Protein AF-A0A5D2X9Y1-F1 (afdb_monomer)

Mean predicted aligned error: 11.16 Å

Radius of gyration: 22.62 Å; Cα contacts (8 Å, |Δi|>4): 68; chains: 1; bounding box: 52×41×52 Å

Sequence (157 aa):
MFVVGSFVHWRTLALLATILALLQLLLLFFIPESPQWLAKFGCEKELEAALLCLRGDKADISHEAIEIKDYVESLKSFSSEGILDIFQKNYVRPLFTVAGVLVLMNLGGINALTYYSGAIFVSAGVSSMVGLITLAATQILKVLQRIQSLQAGKAKA

pLDDT: mean 78.86, std 9.85, range [46.59, 94.12]

Secondary structure (DSSP, 8-state):
-HHHHHHS-HHHHHHHHHHHHHHHHHHHTTSPPPHHHHHHHT-HHHHHHHHHHHH-TTS--HHHHHHHHHHHHHHHHHTTS-GGGGGSTTTHHHHHHHHHHHHHHHHTTHHHHHHHHHHHHHHTTS-HHHHHHHHHHHHHHHHHHHHHHHHHHHT--

Foldseek 3Di:
DLVCPVPDDPVVVVVVVVVVVVVVVVVVVVQQDDLLVCLLVVVLVSSVVNQCVVVHVPDDCVVVNVVSNVVSVVVVVVVPDDPCCCVPPVNVVVVCVVVVVVVVVVVVCPVVCVVCVLVVCVVVVHHSVVSSVVVVVVVVVVVVVVVVVVVVVVVVD

Solvent-accessible surface area (backbone atoms only — not comparable to full-atom values): 9044 Å² total; per-residue (Å²): 105,72,69,55,60,77,79,43,59,70,68,59,55,50,51,52,51,51,52,51,51,53,50,49,55,59,54,50,76,74,51,72,69,58,46,71,57,29,49,68,73,66,40,62,73,59,26,53,51,32,47,33,72,74,69,37,94,82,55,86,53,68,66,59,54,48,52,51,39,54,51,47,52,56,46,59,76,63,63,87,57,62,84,71,55,56,66,35,86,85,42,39,59,63,50,49,51,54,52,49,51,54,48,53,58,55,71,68,38,55,64,57,48,69,75,42,37,52,58,55,27,43,76,69,75,39,61,38,68,60,49,43,50,56,52,53,52,56,53,53,52,54,53,50,53,52,52,50,52,54,51,57,53,62,76,74,109

Organism: Gossypium mustelinum (NCBI:txid34275)

InterPro domains:
  IPR005828 Major facilitator, sugar transporter-like [PF00083] (8-142)
  IPR036259 MFS transporter superfamily [G3DSA:1.20.1250.20] (1-150)
  IPR036259 MFS transporter superfamily [SSF103473] (4-140)
  IPR050549 Major Facilitator Superfamily Trehalose Transporter [PTHR48021] (2-142)

Structure (mmCIF, N/CA/C/O backbone):
data_AF-A0A5D2X9Y1-F1
#
_entry.id   AF-A0A5D2X9Y1-F1
#
loop_
_atom_site.group_PDB
_atom_site.id
_atom_site.type_symbol
_atom_site.label_atom_id
_atom_site.label_alt_id
_atom_site.label_comp_id
_atom_site.label_asym_id
_atom_site.label_entity_id
_atom_site.label_seq_id
_atom_site.pdbx_PDB_ins_code
_atom_site.Cartn_x
_atom_site.Cartn_y
_atom_site.Cartn_z
_atom_site.occupancy
_atom_site.B_iso_or_equiv
_atom_site.auth_seq_id
_atom_site.auth_comp_id
_atom_site.auth_asym_id
_atom_site.auth_atom_id
_atom_site.pdbx_PDB_model_num
ATOM 1 N N . MET A 1 1 ? 4.654 -7.174 -16.136 1.00 54.88 1 MET A N 1
ATOM 2 C CA . MET A 1 1 ? 4.635 -6.080 -17.134 1.00 54.88 1 MET A CA 1
ATOM 3 C C . MET A 1 1 ? 5.848 -6.091 -18.055 1.00 54.88 1 MET A C 1
ATOM 5 O O . MET A 1 1 ? 5.634 -6.143 -19.253 1.00 54.88 1 MET A O 1
ATOM 9 N N . PHE A 1 2 ? 7.084 -6.107 -17.541 1.00 58.19 2 PHE A N 1
ATOM 10 C CA . PHE A 1 2 ? 8.309 -5.982 -18.354 1.00 58.19 2 PHE A CA 1
ATOM 11 C C . PHE A 1 2 ? 8.464 -6.999 -19.496 1.00 58.19 2 PHE A C 1
ATOM 13 O O . PHE A 1 2 ? 8.737 -6.610 -20.626 1.00 58.19 2 PHE A O 1
ATOM 20 N N . VAL A 1 3 ? 8.224 -8.287 -19.230 1.00 57.34 3 VAL A N 1
ATOM 21 C CA . VAL A 1 3 ? 8.311 -9.335 -20.265 1.00 57.34 3 VAL A CA 1
ATOM 22 C C . VAL A 1 3 ? 7.123 -9.264 -21.230 1.00 57.34 3 VAL A C 1
ATOM 24 O O . VAL A 1 3 ? 7.296 -9.313 -22.440 1.00 57.34 3 VAL A O 1
ATOM 27 N N . VAL A 1 4 ? 5.913 -9.068 -20.701 1.00 59.44 4 VAL A N 1
ATOM 28 C CA . VAL A 1 4 ? 4.672 -9.027 -21.493 1.00 59.44 4 VAL A CA 1
ATOM 29 C C . VAL A 1 4 ? 4.662 -7.837 -22.459 1.00 59.44 4 VAL A C 1
ATOM 31 O O . VAL A 1 4 ? 4.278 -8.003 -23.607 1.00 59.44 4 VAL A O 1
ATOM 34 N N . GLY A 1 5 ? 5.155 -6.665 -22.049 1.00 59.03 5 GLY A N 1
ATOM 35 C CA . GLY A 1 5 ? 5.210 -5.469 -22.899 1.00 59.03 5 GLY A CA 1
ATOM 36 C C . GLY A 1 5 ? 6.181 -5.562 -24.083 1.00 59.03 5 GLY A C 1
ATOM 37 O O . GLY A 1 5 ? 5.997 -4.836 -25.051 1.00 59.03 5 GLY A O 1
ATOM 38 N N . 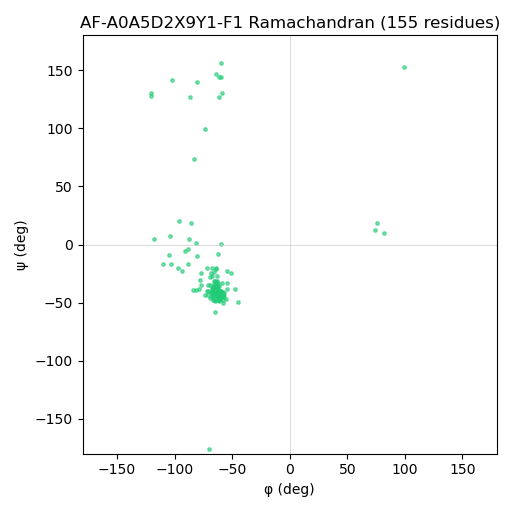SER A 1 6 ? 7.174 -6.464 -24.045 1.00 62.91 6 SER A N 1
ATOM 39 C CA . SER A 1 6 ? 8.061 -6.704 -25.200 1.00 62.91 6 SER A CA 1
ATOM 40 C C . SER A 1 6 ? 7.402 -7.547 -26.296 1.00 62.91 6 SER A C 1
ATOM 42 O O . SER A 1 6 ? 7.789 -7.441 -27.455 1.00 62.91 6 SER A O 1
ATOM 44 N N . PHE A 1 7 ? 6.405 -8.369 -25.951 1.00 63.97 7 PHE A N 1
ATOM 45 C CA . PHE A 1 7 ? 5.735 -9.276 -26.895 1.00 63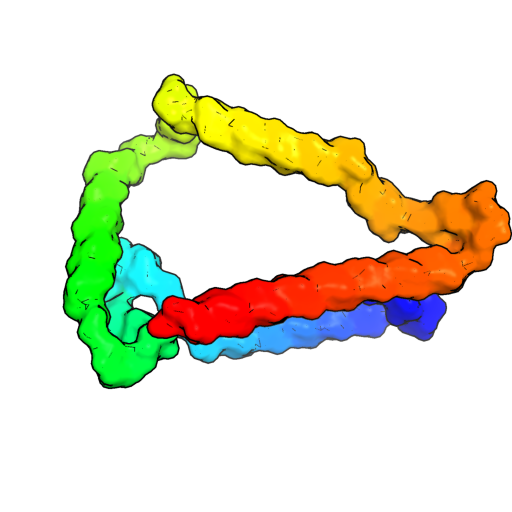.97 7 PHE A CA 1
ATOM 46 C C . PHE A 1 7 ? 4.292 -8.868 -27.222 1.00 63.97 7 PHE A C 1
ATOM 48 O O . PHE A 1 7 ? 3.722 -9.355 -28.196 1.00 63.97 7 PHE A O 1
ATOM 55 N N . VAL A 1 8 ? 3.681 -7.993 -26.419 1.00 67.88 8 VAL A N 1
ATOM 56 C CA . VAL A 1 8 ? 2.251 -7.678 -26.478 1.00 67.88 8 VAL A CA 1
ATOM 57 C C . VAL A 1 8 ? 2.041 -6.193 -26.756 1.00 67.88 8 VAL A C 1
ATOM 59 O O . VAL A 1 8 ? 2.599 -5.328 -26.085 1.00 67.88 8 VAL A O 1
ATOM 62 N N . HIS A 1 9 ? 1.188 -5.894 -27.738 1.00 80.19 9 HIS A N 1
ATOM 63 C CA . HIS A 1 9 ? 0.839 -4.526 -28.114 1.00 80.19 9 HIS A CA 1
ATOM 64 C C . HIS A 1 9 ? 0.203 -3.764 -26.935 1.00 80.19 9 HIS A C 1
ATOM 66 O O . HIS A 1 9 ? -0.583 -4.330 -26.171 1.00 80.19 9 HIS A O 1
ATOM 72 N N . TRP A 1 10 ? 0.482 -2.462 -26.812 1.00 81.31 10 TRP A N 1
ATOM 73 C CA . TRP A 1 10 ? 0.044 -1.636 -25.674 1.00 81.31 10 TRP A CA 1
ATOM 74 C C . TRP A 1 10 ? -1.477 -1.676 -25.431 1.00 81.31 10 TRP A C 1
ATOM 76 O O . TRP A 1 10 ? -1.923 -1.648 -24.285 1.00 81.31 10 TRP A O 1
ATOM 86 N N . ARG A 1 11 ? -2.277 -1.814 -26.500 1.00 84.06 11 ARG A N 1
ATOM 87 C CA . ARG A 1 11 ? -3.746 -1.941 -26.432 1.00 84.06 11 ARG A CA 1
ATOM 88 C C . ARG A 1 11 ? -4.182 -3.205 -25.694 1.00 84.06 11 ARG A C 1
ATOM 90 O O . ARG A 1 11 ? -5.080 -3.151 -24.863 1.00 84.06 11 ARG A O 1
ATOM 97 N N . THR A 1 12 ? -3.535 -4.333 -25.970 1.00 84.25 12 THR A N 1
ATOM 98 C CA . THR A 1 12 ? -3.828 -5.610 -25.308 1.00 84.25 12 THR A CA 1
ATOM 99 C C . THR A 1 12 ? -3.403 -5.572 -23.840 1.00 84.25 12 THR A C 1
ATOM 101 O O . THR A 1 12 ? -4.104 -6.106 -22.985 1.00 84.25 12 THR A O 1
ATOM 104 N N . LEU A 1 13 ? -2.303 -4.878 -23.523 1.00 82.69 13 LEU A N 1
ATOM 105 C CA . LEU A 1 13 ? -1.885 -4.654 -22.137 1.00 82.69 13 LEU A CA 1
ATOM 106 C C . LEU A 1 13 ? -2.908 -3.804 -21.364 1.00 82.69 13 LEU A C 1
ATOM 108 O O . LEU A 1 13 ? -3.225 -4.130 -20.221 1.00 82.69 13 LEU A O 1
ATOM 112 N N . ALA A 1 14 ? -3.452 -2.759 -21.996 1.00 85.94 14 ALA A N 1
ATOM 113 C CA . ALA A 1 14 ? -4.507 -1.934 -21.412 1.00 85.94 14 ALA A CA 1
ATOM 114 C C . ALA A 1 14 ? -5.783 -2.749 -21.152 1.00 85.94 14 ALA A C 1
ATOM 116 O O . ALA A 1 14 ? -6.309 -2.705 -20.044 1.00 85.94 14 ALA A O 1
ATOM 117 N N . LEU A 1 15 ? -6.225 -3.563 -22.120 1.00 89.44 15 LEU A N 1
ATOM 118 C CA . LEU A 1 15 ? -7.382 -4.449 -21.945 1.00 89.44 15 LEU A CA 1
ATOM 119 C C . LEU A 1 15 ? -7.184 -5.436 -20.788 1.00 89.44 15 LEU A C 1
ATOM 121 O O . LEU A 1 15 ? -8.083 -5.603 -19.968 1.00 89.44 15 LEU A O 1
ATOM 125 N N . LEU A 1 16 ? -6.002 -6.048 -20.675 1.00 88.25 16 LEU A N 1
ATOM 126 C CA . LEU A 1 16 ? -5.691 -6.957 -19.572 1.00 88.25 16 LEU A CA 1
ATOM 127 C C . LEU A 1 16 ? -5.731 -6.241 -18.212 1.00 88.25 16 LEU A C 1
ATOM 129 O O . LEU A 1 16 ? -6.271 -6.785 -17.249 1.00 88.25 16 LEU A O 1
ATOM 133 N N . ALA A 1 17 ? -5.195 -5.020 -18.131 1.00 86.88 17 ALA A N 1
ATOM 134 C CA . ALA A 1 17 ? -5.246 -4.210 -16.916 1.00 86.88 17 ALA A CA 1
ATOM 135 C C . ALA A 1 17 ? -6.688 -3.844 -16.532 1.00 86.88 17 ALA A C 1
ATOM 137 O O . ALA A 1 17 ? -7.047 -3.934 -15.361 1.00 86.88 17 ALA A O 1
ATOM 138 N N . THR A 1 18 ? -7.534 -3.499 -17.508 1.00 91.38 18 THR A N 1
ATOM 139 C CA . THR A 1 18 ? -8.961 -3.243 -17.274 1.00 91.38 18 THR A CA 1
ATOM 140 C C . THR A 1 18 ? -9.681 -4.489 -16.766 1.00 91.38 18 THR A C 1
ATOM 142 O O . THR A 1 18 ? -10.433 -4.398 -15.802 1.00 91.38 18 THR A O 1
ATOM 145 N N . ILE A 1 19 ? -9.426 -5.659 -17.360 1.00 92.94 19 ILE A N 1
ATOM 146 C CA . ILE A 1 19 ? -10.012 -6.928 -16.902 1.00 92.94 19 ILE A CA 1
ATOM 147 C C . ILE A 1 19 ? -9.601 -7.218 -15.455 1.00 92.94 19 ILE A C 1
ATOM 149 O O . ILE A 1 19 ? -10.452 -7.552 -14.637 1.00 92.94 19 ILE A O 1
ATOM 153 N N . LEU A 1 20 ? -8.319 -7.045 -15.117 1.00 90.38 20 LEU A N 1
ATOM 154 C CA . LEU A 1 20 ? -7.824 -7.214 -13.748 1.00 90.38 20 LEU A CA 1
ATOM 155 C C . LEU A 1 20 ? -8.471 -6.226 -12.767 1.00 90.38 20 LEU A C 1
ATOM 157 O O . LEU A 1 20 ? -8.825 -6.624 -11.662 1.00 90.38 20 LEU A O 1
ATOM 161 N N . ALA A 1 21 ? -8.669 -4.968 -13.167 1.00 90.12 21 ALA A N 1
ATOM 162 C CA . ALA A 1 21 ? -9.334 -3.965 -12.339 1.00 90.12 21 ALA A CA 1
ATOM 163 C C . ALA A 1 21 ? -10.819 -4.293 -12.104 1.00 90.12 21 ALA A C 1
ATOM 165 O O . ALA A 1 21 ? -11.301 -4.187 -10.978 1.00 90.12 21 ALA A O 1
ATOM 166 N N . LEU A 1 22 ? -11.535 -4.743 -13.139 1.00 94.12 22 LEU A N 1
ATOM 167 C CA . LEU A 1 22 ? -12.925 -5.195 -13.014 1.00 94.12 22 LEU A CA 1
ATOM 168 C C . LEU A 1 22 ? -13.030 -6.445 -12.141 1.00 94.12 22 LEU A C 1
ATOM 170 O O . LEU A 1 22 ? -13.912 -6.531 -11.292 1.00 94.12 22 LEU A O 1
ATOM 174 N N . LEU A 1 23 ? -12.106 -7.391 -12.306 1.00 93.12 23 LEU A N 1
ATOM 175 C CA . LEU A 1 23 ? -12.029 -8.572 -11.455 1.00 93.12 23 LEU A CA 1
ATOM 176 C C . LEU A 1 23 ? -11.778 -8.179 -9.995 1.00 93.12 23 LEU A C 1
ATOM 178 O O . LEU A 1 23 ? -12.454 -8.684 -9.107 1.00 93.12 23 LEU A O 1
ATOM 182 N N . GLN A 1 24 ? -10.861 -7.244 -9.737 1.00 89.56 24 GLN A N 1
ATOM 183 C CA . GLN A 1 24 ? -10.613 -6.725 -8.392 1.00 89.56 24 GLN A CA 1
ATOM 184 C C . GLN A 1 24 ? -11.857 -6.054 -7.798 1.00 89.56 24 GLN A C 1
ATOM 186 O O . GLN A 1 24 ? -12.143 -6.250 -6.619 1.00 89.56 24 GLN A O 1
ATOM 191 N N . LEU A 1 25 ? -12.611 -5.304 -8.604 1.00 90.62 25 LEU A N 1
ATOM 192 C CA . LEU A 1 25 ? -13.865 -4.695 -8.171 1.00 90.62 25 LEU A CA 1
ATOM 193 C C . LEU A 1 25 ? -14.906 -5.758 -7.796 1.00 90.62 25 LEU A C 1
ATOM 195 O O . LEU A 1 25 ? -15.558 -5.631 -6.767 1.00 90.62 25 LEU A O 1
ATOM 199 N N . LEU A 1 26 ? -15.022 -6.832 -8.584 1.00 92.19 26 LEU A N 1
ATOM 200 C CA . LEU A 1 26 ? -15.903 -7.960 -8.271 1.00 92.19 26 LEU A CA 1
ATOM 201 C C . LEU A 1 26 ? -15.484 -8.679 -6.983 1.00 92.19 26 LEU A C 1
ATOM 203 O O . LEU A 1 26 ? -16.336 -9.022 -6.171 1.00 92.19 26 LEU A O 1
ATOM 207 N N . LEU A 1 27 ? -14.180 -8.881 -6.776 1.00 87.69 27 LEU A N 1
ATOM 208 C CA . LEU A 1 27 ? -13.647 -9.496 -5.558 1.00 87.69 27 LEU A CA 1
ATOM 209 C C . LEU A 1 27 ? -13.900 -8.640 -4.313 1.00 87.69 27 LEU A C 1
ATOM 211 O O . LEU A 1 27 ? -14.080 -9.198 -3.234 1.00 87.69 27 LEU A O 1
ATOM 215 N N . LEU A 1 28 ? -13.931 -7.313 -4.450 1.00 86.62 28 LEU A N 1
ATOM 216 C CA . LEU A 1 28 ? -14.182 -6.409 -3.330 1.00 86.62 28 LEU A CA 1
ATOM 217 C C . LEU A 1 28 ? -15.565 -6.642 -2.707 1.00 86.62 28 LEU A C 1
ATOM 219 O O . LEU A 1 28 ? -15.673 -6.620 -1.490 1.00 86.62 28 LEU A O 1
ATOM 223 N N . PHE A 1 29 ? -16.584 -6.967 -3.511 1.00 84.88 29 PHE A N 1
ATOM 224 C CA . PHE A 1 29 ? -17.927 -7.288 -3.007 1.00 84.88 29 PHE A CA 1
ATOM 225 C C . PHE A 1 29 ? -17.981 -8.548 -2.128 1.00 84.88 29 PHE A C 1
ATOM 227 O O . PHE A 1 29 ? -18.932 -8.714 -1.371 1.00 84.88 29 PHE A O 1
ATOM 234 N N . PHE A 1 30 ? -16.992 -9.444 -2.221 1.00 82.19 30 PHE A N 1
ATOM 235 C CA . PHE A 1 30 ? -16.909 -10.635 -1.368 1.00 82.19 30 PHE A CA 1
ATOM 236 C C . PHE A 1 30 ? -16.169 -10.385 -0.050 1.00 82.19 30 PHE A C 1
ATOM 238 O O . PHE A 1 30 ? -16.247 -11.213 0.856 1.00 82.19 30 PHE A O 1
ATOM 245 N N . ILE A 1 31 ? -15.411 -9.293 0.054 1.00 80.44 31 ILE A N 1
ATOM 246 C CA . ILE A 1 31 ? -14.621 -8.983 1.244 1.00 80.44 31 ILE A CA 1
ATOM 247 C C . ILE A 1 31 ? -15.527 -8.221 2.219 1.00 80.44 31 ILE A C 1
ATOM 249 O O . ILE A 1 31 ? -16.121 -7.223 1.812 1.00 80.44 31 ILE A O 1
ATOM 253 N N . PRO A 1 32 ? -15.655 -8.662 3.486 1.00 77.50 32 PRO A N 1
ATOM 254 C CA . PRO A 1 32 ? -16.430 -7.919 4.468 1.00 77.50 32 PRO A CA 1
ATOM 255 C C . PRO A 1 32 ? -15.822 -6.530 4.674 1.00 77.50 32 PRO A C 1
ATOM 257 O O . PRO A 1 32 ? -14.599 -6.359 4.656 1.00 77.50 32 PRO A O 1
ATOM 260 N N . GLU A 1 33 ? -16.687 -5.544 4.882 1.00 78.12 33 GLU A N 1
ATOM 261 C CA . GLU A 1 33 ? -16.271 -4.177 5.181 1.00 78.12 33 GLU A CA 1
ATOM 262 C C . GLU A 1 33 ? -15.424 -4.114 6.459 1.00 78.12 33 GLU A C 1
ATOM 264 O O . GLU A 1 33 ? -15.489 -4.979 7.337 1.00 78.12 33 GLU A O 1
ATOM 269 N N . SER A 1 34 ? -14.598 -3.071 6.571 1.00 82.25 34 SER A N 1
ATOM 270 C CA . SER A 1 34 ? -13.704 -2.920 7.721 1.00 82.25 34 SER A CA 1
ATOM 271 C C . SER A 1 34 ? -14.503 -2.815 9.033 1.00 82.25 34 SER A C 1
ATOM 273 O O . SER A 1 34 ? -15.347 -1.920 9.149 1.00 82.25 34 SER A O 1
ATOM 275 N N . PRO A 1 35 ? -14.212 -3.634 10.065 1.00 78.88 35 PRO A N 1
ATOM 276 C CA . PRO A 1 35 ? -14.938 -3.598 11.339 1.00 78.88 35 PRO A CA 1
ATOM 277 C C . PRO A 1 35 ? -14.856 -2.221 12.014 1.00 78.88 35 PRO A C 1
ATOM 279 O O . PRO A 1 35 ? -15.827 -1.740 12.585 1.00 78.88 35 PRO A O 1
ATOM 282 N N . GLN A 1 36 ? -13.742 -1.501 11.863 1.00 81.88 36 GLN A N 1
ATOM 283 C CA . GLN A 1 36 ? -13.611 -0.134 12.383 1.00 81.88 36 GLN A CA 1
ATOM 284 C C . GLN A 1 36 ? -14.562 0.860 11.697 1.00 81.88 36 GLN A C 1
ATOM 286 O O . GLN A 1 36 ? -15.056 1.792 12.332 1.00 81.88 36 GLN A O 1
ATOM 291 N N . TRP A 1 37 ? -14.823 0.673 10.399 1.00 83.50 37 TRP A N 1
ATOM 292 C CA . TRP A 1 37 ? -15.786 1.490 9.663 1.00 83.50 37 TRP A CA 1
ATOM 293 C C . TRP A 1 37 ? -17.211 1.180 10.134 1.00 83.50 37 TRP A C 1
ATOM 295 O O . TRP A 1 37 ? -17.943 2.101 10.483 1.00 83.50 37 TRP A O 1
ATOM 305 N N . LEU A 1 38 ? -17.565 -0.102 10.264 1.00 82.56 38 LEU A N 1
ATOM 306 C CA . LEU A 1 38 ? -18.880 -0.538 10.753 1.00 82.56 38 LEU A CA 1
ATOM 307 C C . LEU A 1 38 ? -19.172 -0.038 12.177 1.00 82.56 38 LEU A C 1
ATOM 309 O O . LEU A 1 38 ? -20.267 0.462 12.441 1.00 82.56 38 LEU A O 1
ATOM 313 N N . ALA A 1 39 ? -18.173 -0.064 13.065 1.00 83.69 39 ALA A N 1
ATOM 314 C CA . ALA A 1 39 ? -18.272 0.503 14.410 1.00 83.69 39 ALA A CA 1
ATOM 315 C C . ALA A 1 39 ? -18.518 2.024 14.393 1.00 83.69 39 ALA A C 1
ATOM 317 O O . ALA A 1 39 ? -19.318 2.534 15.177 1.00 83.69 39 ALA A O 1
ATOM 318 N N . LYS A 1 40 ? -17.902 2.759 13.456 1.00 80.19 40 LYS A N 1
ATOM 319 C CA . LYS A 1 40 ? -18.110 4.210 13.292 1.00 80.19 40 LYS A CA 1
ATOM 320 C C . LYS A 1 40 ? -19.526 4.570 12.847 1.00 80.19 40 LYS A C 1
ATOM 322 O O . LYS A 1 40 ? -20.035 5.614 13.254 1.00 80.19 40 LYS A O 1
ATOM 327 N N . PHE A 1 41 ? -20.150 3.729 12.026 1.00 81.56 41 PHE A N 1
ATOM 328 C CA . PHE A 1 41 ? -21.524 3.924 11.555 1.00 81.56 41 PHE A CA 1
ATOM 329 C C . PHE A 1 41 ? -22.586 3.321 12.488 1.00 81.56 41 PHE A C 1
ATOM 331 O O . PHE A 1 41 ? -23.774 3.539 12.266 1.00 81.56 41 PHE A O 1
ATOM 338 N N . GLY A 1 42 ? -22.180 2.631 13.561 1.00 78.88 42 GLY A N 1
ATOM 339 C CA . GLY A 1 42 ? -23.096 2.037 14.539 1.00 78.88 42 GLY A CA 1
ATOM 340 C C . GLY A 1 42 ? -23.785 0.755 14.057 1.00 78.88 42 GLY A C 1
ATOM 341 O O . GLY A 1 42 ? -24.804 0.360 14.619 1.00 78.88 42 GLY A O 1
ATOM 342 N N . CYS A 1 43 ? -23.251 0.097 13.024 1.00 82.00 43 CYS A N 1
ATOM 343 C CA . CYS A 1 43 ? -23.801 -1.145 12.481 1.00 82.00 43 CYS A CA 1
ATOM 344 C C . CYS A 1 43 ? -23.316 -2.362 13.289 1.00 82.00 43 CYS A C 1
ATOM 346 O O . CYS A 1 43 ? -22.473 -3.128 12.828 1.00 82.00 43 CYS A O 1
ATOM 348 N N . GLU A 1 44 ? -23.845 -2.556 14.501 1.00 79.75 44 GLU A N 1
ATOM 349 C CA . GLU A 1 44 ? -23.371 -3.596 15.437 1.00 79.75 44 GLU A CA 1
ATOM 350 C C . GLU A 1 44 ? -23.500 -5.025 14.879 1.00 79.75 44 GLU A C 1
ATOM 352 O O . GLU A 1 44 ? -22.566 -5.815 14.971 1.00 79.75 44 GLU A O 1
ATOM 357 N N . LYS A 1 45 ? -24.609 -5.341 14.200 1.00 80.44 45 LYS A N 1
ATOM 358 C CA . LYS A 1 45 ? -24.823 -6.675 13.605 1.00 80.44 45 LYS A CA 1
ATOM 359 C C . LYS A 1 45 ? -23.825 -7.001 12.491 1.00 80.44 45 LYS A C 1
ATOM 361 O O . LYS A 1 45 ? -23.397 -8.143 12.350 1.00 80.44 45 LYS A O 1
ATOM 366 N N . GLU A 1 46 ? -23.474 -6.005 11.682 1.00 81.50 46 GLU A N 1
ATOM 367 C CA . GLU A 1 46 ? -22.513 -6.167 10.586 1.00 81.50 46 GLU A CA 1
ATOM 368 C C . GLU A 1 46 ? -21.079 -6.211 11.120 1.00 81.50 46 GLU A C 1
ATOM 370 O O . GLU A 1 46 ? -20.260 -6.965 10.601 1.00 81.50 46 GLU A O 1
ATOM 375 N N . LEU A 1 47 ? -20.788 -5.454 12.186 1.00 81.00 47 LEU A N 1
ATOM 376 C CA . LEU A 1 47 ? -19.519 -5.509 12.909 1.00 81.00 47 LEU A CA 1
ATOM 377 C C . LEU A 1 47 ? -19.253 -6.919 13.446 1.00 81.00 47 LEU A C 1
ATOM 379 O O . LEU A 1 47 ? -18.186 -7.476 13.193 1.00 81.00 47 LEU A O 1
ATOM 383 N N . GLU A 1 48 ? -20.226 -7.509 14.143 1.00 81.19 48 GLU A N 1
ATOM 384 C CA . GLU A 1 48 ? -20.116 -8.873 14.666 1.00 81.19 48 GLU A CA 1
ATOM 385 C C . GLU A 1 48 ? -19.941 -9.893 13.533 1.00 81.19 48 GLU A C 1
ATOM 387 O O 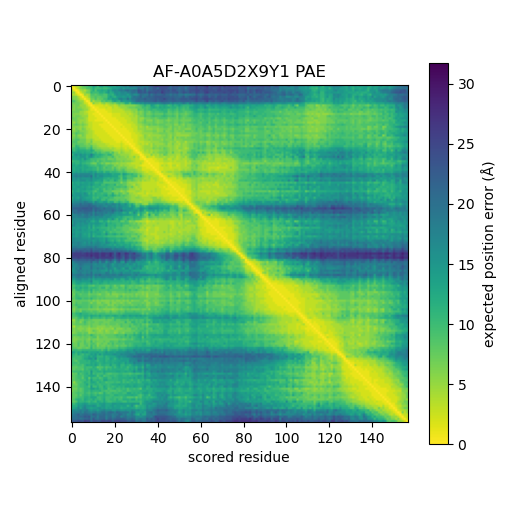. GLU A 1 48 ? -19.055 -10.744 13.601 1.00 81.19 48 GLU A O 1
ATOM 392 N N . ALA A 1 49 ? -20.708 -9.768 12.444 1.00 82.06 49 ALA A N 1
ATOM 393 C CA . ALA A 1 49 ? -20.576 -10.642 11.279 1.00 82.06 49 ALA A CA 1
ATOM 394 C C . ALA A 1 49 ? -19.194 -10.528 10.602 1.00 82.06 49 ALA A C 1
ATOM 396 O O . ALA A 1 49 ? -18.604 -11.542 10.221 1.00 82.06 49 ALA A O 1
ATOM 397 N N . ALA A 1 50 ? -18.646 -9.315 10.480 1.00 82.38 50 ALA A N 1
ATOM 398 C CA . ALA A 1 50 ? -17.312 -9.083 9.932 1.00 82.38 50 ALA A CA 1
ATOM 399 C C . ALA A 1 50 ? -16.213 -9.654 10.845 1.00 82.38 50 ALA A C 1
ATOM 401 O O . ALA A 1 50 ? -15.269 -10.275 10.352 1.00 82.38 50 ALA A O 1
ATOM 402 N N . LEU A 1 51 ? -16.349 -9.504 12.168 1.00 81.69 51 LEU A N 1
ATOM 403 C CA . LEU A 1 51 ? -15.419 -10.070 13.149 1.00 81.69 51 LEU A CA 1
ATOM 404 C C . LEU A 1 51 ? -15.459 -11.603 13.153 1.00 81.69 51 LEU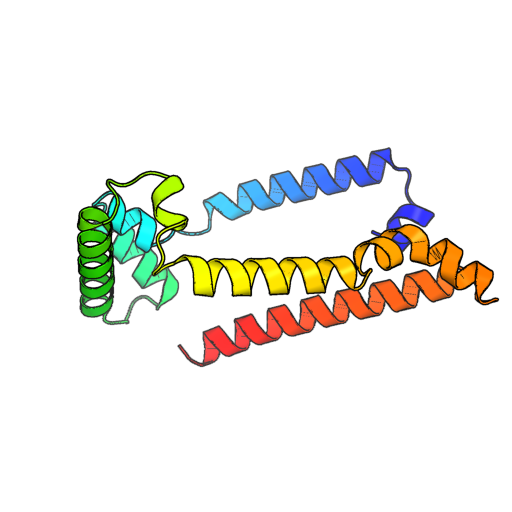 A C 1
ATOM 406 O O . LEU A 1 51 ? -14.401 -12.228 13.105 1.00 81.69 51 LEU A O 1
ATOM 41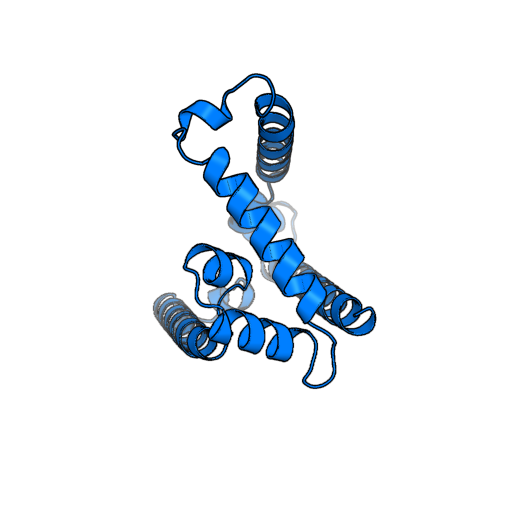0 N N . LEU A 1 52 ? -16.646 -12.214 13.110 1.00 81.75 52 LEU A N 1
ATOM 411 C CA . LEU A 1 52 ? -16.806 -13.670 12.999 1.00 81.75 52 LEU A CA 1
ATOM 412 C C . LEU A 1 52 ? -16.253 -14.210 11.675 1.00 81.75 52 LEU A C 1
ATOM 414 O O . LEU A 1 52 ? -15.628 -15.268 11.657 1.00 81.75 52 LEU A O 1
ATOM 418 N N . CYS A 1 53 ? -16.404 -13.472 10.572 1.00 79.94 53 CYS A N 1
ATOM 419 C CA . CYS A 1 53 ? -15.783 -13.829 9.295 1.00 79.94 53 CYS A CA 1
ATOM 420 C C . CYS A 1 53 ? -14.244 -13.817 9.379 1.00 79.94 53 CYS A C 1
ATOM 422 O O . CYS A 1 53 ? -13.581 -14.657 8.766 1.00 79.94 53 CYS A O 1
ATOM 424 N N . LEU A 1 54 ? -13.670 -12.889 10.152 1.00 78.00 54 LEU A N 1
ATOM 425 C CA . LEU A 1 54 ? -12.222 -12.708 10.264 1.00 78.00 54 LEU A CA 1
ATOM 426 C C . LEU A 1 54 ? -11.560 -13.655 11.282 1.00 78.00 54 LEU A C 1
ATOM 428 O O . LEU A 1 54 ? -10.455 -14.131 11.025 1.00 78.00 54 LEU A O 1
ATOM 432 N N . ARG A 1 55 ? -12.212 -13.912 12.426 1.00 79.56 55 ARG A N 1
ATOM 433 C CA . ARG A 1 55 ? -11.710 -14.741 13.543 1.00 79.56 55 ARG A CA 1
ATOM 434 C C . ARG A 1 55 ? -12.214 -16.188 13.524 1.00 79.56 55 ARG A C 1
ATOM 436 O O . ARG A 1 55 ? -11.593 -17.057 14.128 1.00 79.56 55 ARG A O 1
ATOM 443 N N . GLY A 1 56 ? -13.314 -16.451 12.823 1.00 73.31 56 GLY A N 1
ATOM 444 C CA . GLY A 1 56 ? -13.995 -17.742 12.791 1.00 73.31 56 GLY A CA 1
ATOM 445 C C . GLY A 1 56 ? -15.211 -17.810 13.722 1.00 73.31 56 GLY A C 1
ATOM 446 O O . GLY A 1 56 ? -15.272 -17.157 14.759 1.00 73.31 56 GLY A O 1
ATOM 447 N N . ASP A 1 57 ? -16.161 -18.672 13.356 1.00 68.12 57 ASP A N 1
ATOM 448 C CA . ASP A 1 57 ? -17.522 -18.796 13.919 1.00 68.12 57 ASP A CA 1
ATOM 449 C C . ASP A 1 57 ? -17.595 -19.173 15.419 1.00 68.12 57 ASP A C 1
ATOM 451 O O . ASP A 1 57 ? -18.660 -19.173 16.023 1.00 68.12 57 ASP A O 1
ATOM 455 N N . LYS A 1 58 ? -16.463 -19.524 16.045 1.00 64.38 58 LYS A N 1
ATOM 456 C CA . LYS A 1 58 ? -16.386 -19.961 17.455 1.00 64.38 58 LYS A CA 1
ATOM 457 C C . LYS A 1 58 ? -15.544 -19.047 18.346 1.00 64.38 58 LYS A C 1
ATOM 459 O O . LYS A 1 58 ? -15.284 -19.402 19.494 1.00 64.38 58 LYS A O 1
ATOM 464 N N . ALA A 1 59 ? -15.062 -17.927 17.818 1.00 71.25 59 ALA A N 1
ATOM 465 C CA . ALA A 1 59 ? -14.261 -16.989 18.589 1.00 71.25 59 ALA A CA 1
ATOM 466 C C . ALA A 1 59 ? -15.158 -16.087 19.445 1.00 71.25 59 ALA A C 1
ATOM 468 O O . ALA A 1 59 ? -16.199 -15.620 18.984 1.00 71.25 59 ALA A O 1
ATOM 469 N N . ASP A 1 60 ? -14.734 -15.812 20.679 1.00 73.38 60 ASP A N 1
ATOM 470 C CA . ASP A 1 60 ? -15.372 -14.785 21.498 1.00 73.38 60 ASP A CA 1
ATOM 471 C C . ASP A 1 60 ? -14.977 -13.399 20.971 1.00 73.38 60 ASP A C 1
ATOM 473 O O . ASP A 1 60 ? -13.875 -12.906 21.210 1.00 73.38 60 ASP A O 1
ATOM 477 N N . ILE A 1 61 ? -15.874 -12.804 20.188 1.00 79.50 61 ILE A N 1
ATOM 478 C CA . ILE A 1 61 ? -15.697 -11.487 19.564 1.00 79.50 61 ILE A CA 1
ATOM 479 C C . ILE A 1 61 ? -16.230 -10.340 20.431 1.00 79.50 61 ILE A C 1
ATOM 481 O O . ILE A 1 61 ? -16.053 -9.177 20.073 1.00 79.50 61 ILE A O 1
ATOM 485 N N . SER A 1 62 ? -16.885 -10.648 21.556 1.00 77.06 62 SER A N 1
ATOM 486 C CA . SER A 1 62 ? -17.589 -9.652 22.371 1.00 77.06 62 SER A CA 1
ATOM 487 C C . SER A 1 62 ? -16.635 -8.597 22.936 1.00 77.06 62 SER A C 1
ATOM 489 O O . SER A 1 62 ? -16.902 -7.401 22.843 1.00 77.06 62 SER A O 1
ATOM 491 N N . HIS A 1 63 ? -15.473 -9.029 23.429 1.00 79.00 63 HIS A N 1
ATOM 492 C CA . HIS A 1 63 ? -14.443 -8.138 23.956 1.00 79.00 63 HIS A CA 1
ATOM 493 C 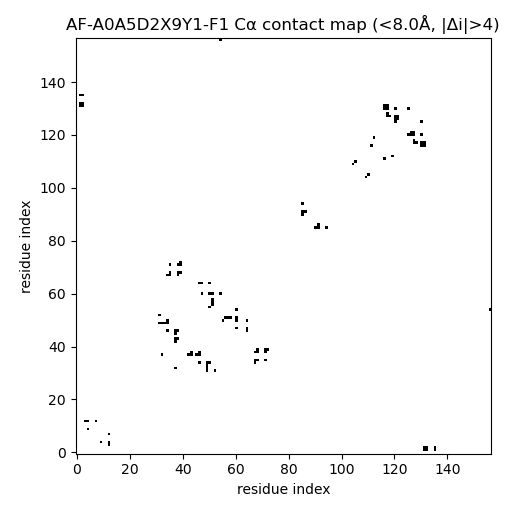C . HIS A 1 63 ? -13.824 -7.250 22.865 1.00 79.00 63 HIS A C 1
ATOM 495 O O . HIS A 1 63 ? -13.684 -6.045 23.053 1.00 79.00 63 HIS A O 1
ATOM 501 N N . GLU A 1 64 ? -13.498 -7.822 21.700 1.00 80.19 64 GLU A N 1
ATOM 502 C CA . GLU A 1 64 ? -12.897 -7.077 20.584 1.00 80.19 64 GLU A CA 1
ATOM 503 C C . GLU A 1 64 ? -13.877 -6.058 19.982 1.00 80.19 64 GLU A C 1
ATOM 505 O O . GLU A 1 64 ? -13.486 -4.940 19.647 1.00 80.19 64 GLU A O 1
ATOM 510 N N . ALA A 1 65 ? -15.165 -6.402 19.889 1.00 81.56 65 ALA A N 1
ATOM 511 C CA . ALA A 1 65 ? -16.199 -5.478 19.435 1.00 81.56 65 ALA A CA 1
ATOM 512 C C . ALA A 1 65 ? -16.335 -4.263 20.372 1.00 81.56 65 ALA A C 1
ATOM 514 O O . ALA A 1 65 ? -16.461 -3.134 19.891 1.00 81.56 65 ALA A O 1
ATOM 515 N N . ILE A 1 66 ? -16.261 -4.483 21.691 1.00 84.19 66 ILE A N 1
ATOM 516 C CA . ILE A 1 66 ? -16.298 -3.414 22.700 1.00 84.19 66 ILE A CA 1
ATOM 517 C C . ILE A 1 66 ? -15.045 -2.537 22.600 1.00 84.19 66 ILE A C 1
ATOM 519 O O . ILE A 1 66 ? -15.174 -1.320 22.505 1.00 84.19 66 ILE A O 1
ATOM 523 N N . GLU A 1 67 ? -13.847 -3.125 22.519 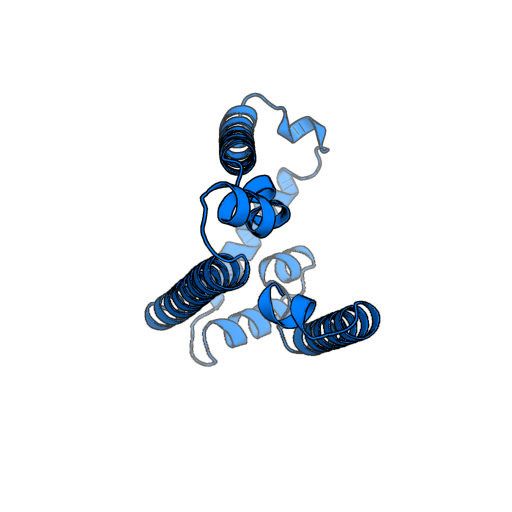1.00 84.94 67 GLU A N 1
ATOM 524 C CA . GLU A 1 67 ? -12.598 -2.360 22.372 1.00 84.94 67 GLU A CA 1
ATOM 525 C C . GLU A 1 67 ? -12.599 -1.470 21.122 1.00 84.94 67 GLU A C 1
ATOM 527 O O . GLU A 1 67 ? -12.203 -0.303 21.178 1.00 84.94 67 GLU A O 1
ATOM 532 N N . ILE A 1 68 ? -13.061 -1.999 19.983 1.00 83.31 68 ILE A N 1
ATOM 533 C CA . ILE A 1 68 ? -13.155 -1.228 18.738 1.00 83.31 68 ILE A CA 1
ATOM 534 C C . ILE A 1 68 ? -14.154 -0.078 18.900 1.00 83.31 68 ILE A C 1
ATOM 536 O O . ILE A 1 68 ? -13.893 1.028 18.420 1.00 83.31 68 ILE A O 1
ATOM 540 N N . LYS A 1 69 ? -15.285 -0.314 19.571 1.00 82.88 69 LYS A N 1
ATOM 541 C CA . LYS A 1 69 ? -16.314 0.703 19.801 1.00 82.88 69 LYS A CA 1
ATOM 542 C C . LYS A 1 69 ? -15.804 1.824 20.707 1.00 82.88 69 LYS A C 1
ATOM 544 O O . LYS A 1 69 ? -15.910 2.987 20.320 1.00 82.88 69 LYS A O 1
ATOM 549 N N . ASP A 1 70 ? -15.169 1.479 21.824 1.00 84.25 70 ASP A N 1
ATOM 550 C CA . ASP A 1 70 ? -14.565 2.438 22.755 1.00 84.25 70 ASP A CA 1
ATOM 551 C C . ASP A 1 70 ? -13.463 3.256 22.067 1.00 84.25 70 ASP A C 1
ATOM 553 O O . ASP A 1 70 ? -13.389 4.481 22.209 1.00 84.25 70 ASP A O 1
ATOM 557 N N . TYR A 1 71 ? -12.635 2.606 21.243 1.00 82.56 71 TYR A N 1
ATOM 558 C CA . TYR A 1 71 ? -11.621 3.291 20.447 1.00 82.56 71 TYR A CA 1
ATOM 559 C C . TYR A 1 71 ? -12.247 4.290 19.468 1.00 82.56 71 TYR A C 1
ATOM 561 O O . TYR A 1 71 ? -11.824 5.445 19.402 1.00 82.56 71 TYR A O 1
ATOM 569 N N . VAL A 1 72 ? -13.279 3.888 18.727 1.00 83.31 72 VAL A N 1
ATOM 570 C CA . VAL A 1 72 ? -13.961 4.758 17.760 1.00 83.31 72 VAL A CA 1
ATOM 571 C C . VAL A 1 72 ? -14.694 5.915 18.443 1.00 83.31 72 VAL A C 1
ATOM 573 O O . VAL A 1 72 ? -14.685 7.031 17.920 1.00 83.31 72 VAL A O 1
ATOM 576 N N . GLU A 1 73 ? -15.288 5.692 19.613 1.00 81.88 73 GLU A N 1
ATOM 577 C CA . GLU A 1 73 ? -15.912 6.746 20.415 1.00 81.88 73 GLU A CA 1
ATOM 578 C C . GLU A 1 73 ? -14.871 7.744 20.934 1.00 81.88 73 GLU A C 1
ATOM 580 O O . GLU A 1 73 ? -15.055 8.957 20.789 1.00 81.88 73 GLU A O 1
ATOM 585 N N . SER A 1 74 ? -13.722 7.250 21.412 1.00 77.31 74 SER A N 1
ATOM 586 C CA . SER A 1 74 ? -12.592 8.106 21.778 1.00 77.31 74 SER A CA 1
ATOM 587 C C . SER A 1 74 ? -12.143 8.954 20.584 1.00 77.31 74 SER A C 1
ATOM 589 O O . SER A 1 74 ? -12.019 10.170 20.707 1.00 77.31 74 SER A O 1
ATOM 591 N N . LEU A 1 75 ? -12.024 8.367 19.388 1.00 73.62 75 LEU A N 1
ATOM 592 C CA . LEU A 1 75 ? -11.664 9.100 18.175 1.00 73.62 75 LEU A CA 1
ATOM 593 C C . LEU A 1 75 ? -12.713 10.140 17.791 1.00 73.62 75 LEU A C 1
ATOM 595 O O . LEU A 1 75 ? -12.339 11.218 17.343 1.00 73.62 75 LEU A O 1
ATOM 599 N N . LYS A 1 76 ? -14.007 9.865 17.986 1.00 70.12 76 LYS A N 1
ATOM 600 C CA . LYS A 1 76 ? -15.086 10.821 17.706 1.00 70.12 76 LYS A CA 1
ATOM 601 C C . LYS A 1 76 ? -14.998 12.062 18.597 1.00 70.12 76 LYS A C 1
ATOM 603 O O . LYS A 1 76 ? -15.330 13.151 18.136 1.00 70.12 76 LYS A O 1
ATOM 608 N N . SER A 1 77 ? -14.503 11.909 19.828 1.00 62.00 77 SER A N 1
ATOM 609 C CA . SER A 1 77 ? -14.224 13.039 20.724 1.00 62.00 77 SER A CA 1
ATOM 610 C C . SER A 1 77 ? -13.069 13.929 20.231 1.00 62.00 77 SER A C 1
ATOM 612 O O . SER A 1 77 ? -13.087 15.132 20.473 1.00 62.00 77 SER A O 1
ATOM 614 N N . PHE A 1 78 ? -12.123 13.367 19.466 1.00 61.50 78 PHE A N 1
ATOM 615 C CA . PHE A 1 78 ? -11.007 14.094 18.845 1.00 61.50 78 PHE A CA 1
ATOM 616 C C . PHE A 1 78 ? -11.299 14.560 17.403 1.00 61.50 78 PHE A C 1
ATOM 618 O O . PHE A 1 78 ? -10.677 15.493 16.911 1.00 61.50 78 PHE A O 1
ATOM 625 N N . SER A 1 79 ? -12.237 13.928 16.686 1.00 53.44 79 SER A N 1
ATOM 626 C CA . SER A 1 79 ? -12.354 14.039 15.221 1.00 53.44 79 SER A CA 1
ATOM 627 C C . SER A 1 79 ? -13.167 15.229 14.701 1.00 53.44 79 SER A C 1
ATOM 629 O O . SER A 1 79 ? -13.618 15.192 13.555 1.00 53.44 79 SER A O 1
ATOM 631 N N . SER A 1 80 ? -13.397 16.265 15.511 1.00 54.28 80 SER A N 1
ATOM 632 C CA . SER A 1 80 ? -14.031 17.504 15.038 1.00 54.28 80 SER A CA 1
ATOM 633 C C . SER A 1 80 ? -13.013 18.592 14.674 1.00 54.28 80 SER A C 1
ATOM 635 O O . SER A 1 80 ? -13.372 19.767 14.606 1.00 54.28 80 SER A O 1
ATOM 637 N N . GLU A 1 81 ? -11.756 18.221 14.421 1.00 59.97 81 GLU A N 1
ATOM 638 C CA . GLU A 1 81 ? -10.687 19.153 14.061 1.00 59.97 81 GLU A CA 1
ATOM 639 C C . GLU A 1 81 ? -10.107 18.779 12.683 1.00 59.97 81 GLU A C 1
ATOM 641 O O . GLU A 1 81 ? -9.839 17.618 12.379 1.00 59.97 81 GLU A O 1
ATOM 646 N N . GLY A 1 82 ? -10.049 19.758 11.773 1.00 66.88 82 GLY A N 1
ATOM 647 C CA . GLY A 1 82 ? -9.775 19.545 10.347 1.00 66.88 82 GLY A CA 1
ATOM 648 C C . GLY A 1 82 ? -8.336 19.118 10.026 1.00 66.88 82 GLY A C 1
ATOM 649 O O . GLY A 1 82 ? -7.494 18.975 10.899 1.00 66.88 82 GLY A O 1
ATOM 650 N N . ILE A 1 83 ? -8.013 18.991 8.732 1.00 68.31 83 ILE A N 1
ATOM 651 C CA . ILE A 1 83 ? -6.691 18.558 8.206 1.00 68.31 83 ILE A CA 1
ATOM 652 C C . ILE A 1 83 ? -5.500 19.345 8.805 1.00 68.31 83 ILE A C 1
ATOM 654 O O . ILE A 1 83 ? -4.380 18.840 8.859 1.00 68.31 83 ILE A O 1
ATOM 658 N N . LEU A 1 84 ? -5.733 20.572 9.279 1.00 67.38 84 LEU A N 1
ATOM 659 C CA . LEU A 1 84 ? -4.722 21.423 9.913 1.00 67.38 84 LEU A CA 1
ATOM 660 C C . LEU A 1 84 ? -4.303 20.947 11.312 1.00 67.38 84 LEU A C 1
ATOM 662 O O . LEU A 1 84 ? -3.204 21.276 11.752 1.00 67.38 84 LEU A O 1
ATOM 666 N N . ASP A 1 85 ? -5.121 20.136 11.978 1.00 69.81 85 ASP A N 1
ATOM 667 C CA . ASP A 1 85 ? -4.838 19.593 13.308 1.00 69.81 85 ASP A CA 1
ATOM 668 C C . ASP A 1 85 ? -3.683 18.573 13.303 1.00 69.81 85 ASP A C 1
ATOM 670 O O . ASP A 1 85 ? -2.904 18.427 14.245 1.00 69.81 85 ASP A O 1
ATOM 674 N N . ILE A 1 86 ? -3.461 17.951 12.146 1.00 68.19 86 ILE A N 1
ATOM 675 C CA . ILE A 1 86 ? -2.348 17.028 11.897 1.00 68.19 86 ILE A CA 1
ATOM 676 C C . ILE A 1 86 ? -0.988 17.755 12.001 1.00 68.19 86 ILE A C 1
ATOM 678 O O . ILE A 1 86 ? 0.043 17.129 12.259 1.00 68.19 86 ILE A O 1
ATOM 682 N N . PHE A 1 87 ? -0.970 19.088 11.852 1.00 67.56 87 PHE A N 1
ATOM 683 C CA . PHE A 1 87 ? 0.217 19.928 12.043 1.00 67.56 87 PHE A CA 1
ATOM 684 C C . PHE A 1 87 ? 0.418 20.398 13.494 1.00 67.56 87 PHE A C 1
ATOM 686 O O . PHE A 1 87 ? 1.362 21.146 13.768 1.00 67.56 87 PHE A O 1
ATOM 693 N N . GLN A 1 88 ? -0.401 19.947 14.450 1.00 74.94 88 GLN A N 1
ATOM 694 C CA . GLN A 1 88 ? -0.133 20.197 15.862 1.00 74.94 88 GLN A CA 1
ATOM 695 C C . GLN A 1 88 ? 1.163 19.514 16.320 1.00 74.94 88 GLN A C 1
ATOM 697 O O . GLN A 1 88 ? 1.530 18.418 15.889 1.00 74.94 88 GLN A O 1
ATOM 702 N N . LYS A 1 89 ? 1.856 20.154 17.268 1.00 68.06 89 LYS A N 1
ATOM 703 C CA . LYS A 1 89 ? 3.193 19.772 17.762 1.00 68.06 89 LYS A CA 1
ATOM 704 C C . LYS A 1 89 ? 3.298 18.317 18.260 1.00 68.06 89 LYS A C 1
ATOM 706 O O . LYS A 1 89 ? 4.397 17.760 18.263 1.00 68.06 89 LYS A O 1
ATOM 711 N N . ASN A 1 90 ? 2.177 17.700 18.634 1.00 73.56 90 ASN A N 1
ATOM 712 C CA . ASN A 1 90 ? 2.113 16.301 19.059 1.00 73.56 90 ASN A CA 1
ATOM 713 C C . ASN A 1 90 ? 2.150 15.305 17.881 1.00 73.56 90 ASN A C 1
ATOM 715 O O . ASN A 1 90 ? 2.725 14.227 18.024 1.00 73.56 90 ASN A O 1
ATOM 719 N N . TYR A 1 91 ? 1.635 15.676 16.704 1.00 75.19 91 TYR A N 1
ATOM 720 C CA . TYR A 1 91 ? 1.530 14.802 15.525 1.00 75.19 91 TYR A CA 1
ATOM 721 C C . TYR A 1 91 ? 2.585 15.085 14.441 1.00 75.19 91 TYR A C 1
ATOM 723 O O . TYR A 1 91 ? 2.877 14.214 13.621 1.00 75.19 91 TYR A O 1
ATOM 731 N N . VAL A 1 92 ? 3.256 16.244 14.475 1.00 81.44 92 VAL A N 1
ATOM 732 C CA . VAL A 1 92 ? 4.304 16.594 13.490 1.00 81.44 92 VAL A CA 1
ATOM 733 C C . VAL A 1 92 ? 5.518 15.664 13.511 1.00 81.44 92 VAL A C 1
ATOM 735 O O . VAL A 1 92 ? 6.135 15.446 12.472 1.00 81.44 92 VAL A O 1
ATOM 738 N N . ARG A 1 93 ? 5.881 15.100 14.673 1.00 83.94 93 ARG A N 1
ATOM 739 C CA . ARG A 1 93 ? 7.023 14.175 14.790 1.00 83.94 93 ARG A CA 1
ATOM 740 C C . ARG A 1 93 ? 6.790 12.874 14.012 1.00 83.94 93 ARG A C 1
ATOM 742 O O . ARG A 1 93 ? 7.589 12.603 13.116 1.00 83.94 93 ARG A O 1
ATOM 749 N N . PRO A 1 94 ? 5.724 12.093 14.284 1.00 85.31 94 PRO A N 1
ATOM 750 C CA . PRO A 1 94 ? 5.443 10.896 13.496 1.00 85.31 94 PRO A CA 1
ATOM 751 C C . PRO A 1 94 ? 5.152 11.230 12.029 1.00 85.31 94 PRO A C 1
ATOM 753 O O . PRO A 1 94 ? 5.608 10.501 11.150 1.00 85.31 94 PRO A O 1
ATOM 756 N N . LEU A 1 95 ? 4.490 12.359 11.744 1.00 87.25 95 LEU A N 1
ATOM 757 C CA . LEU A 1 95 ? 4.258 12.816 10.372 1.00 87.25 95 LEU A CA 1
ATOM 758 C C . LEU A 1 95 ? 5.574 13.012 9.606 1.00 87.25 95 LEU A C 1
ATOM 760 O O . LEU A 1 95 ? 5.721 12.505 8.496 1.00 87.25 95 LEU A O 1
ATOM 764 N N . PHE A 1 96 ? 6.551 13.699 10.205 1.00 90.00 96 PHE A N 1
ATOM 765 C CA . PHE A 1 96 ? 7.855 13.921 9.582 1.00 90.00 96 PHE A CA 1
ATOM 766 C C . PHE A 1 96 ? 8.643 12.619 9.424 1.00 90.00 96 PHE A C 1
ATOM 768 O O . PHE A 1 96 ? 9.308 12.433 8.410 1.00 90.00 96 PHE A O 1
ATOM 775 N N . THR A 1 97 ? 8.548 11.687 10.378 1.00 91.75 97 THR A N 1
ATOM 776 C CA . THR A 1 97 ? 9.168 10.363 10.239 1.00 91.75 97 THR A CA 1
ATOM 777 C C . THR A 1 97 ? 8.587 9.603 9.048 1.00 91.75 97 THR A C 1
ATOM 779 O O . THR A 1 97 ? 9.349 9.120 8.213 1.00 91.75 97 THR A O 1
ATOM 782 N N . VAL A 1 98 ? 7.259 9.537 8.917 1.00 92.56 98 VAL A N 1
ATOM 783 C CA . VAL A 1 98 ? 6.604 8.858 7.787 1.00 92.56 98 VAL A CA 1
ATOM 784 C C . VAL A 1 98 ? 6.952 9.548 6.470 1.00 92.56 98 VAL A C 1
ATOM 786 O O . VAL A 1 98 ? 7.378 8.885 5.526 1.00 92.56 98 VAL A O 1
ATOM 789 N N . ALA A 1 99 ? 6.846 10.876 6.409 1.00 92.19 99 ALA A N 1
ATOM 790 C CA . ALA A 1 99 ? 7.197 11.646 5.220 1.00 92.19 99 ALA A CA 1
ATOM 791 C C . ALA A 1 99 ? 8.673 11.458 4.832 1.00 92.19 99 ALA A C 1
ATOM 793 O O . ALA A 1 99 ? 8.977 11.210 3.668 1.00 92.19 99 ALA A O 1
ATOM 794 N N . GLY A 1 100 ? 9.585 11.502 5.804 1.00 93.62 100 GLY A N 1
ATOM 795 C CA . GLY A 1 100 ? 11.013 11.282 5.596 1.00 93.62 100 GLY A CA 1
ATOM 796 C C . GLY A 1 100 ? 11.309 9.889 5.050 1.00 93.62 100 GLY A C 1
ATOM 797 O O . GLY A 1 100 ? 12.047 9.759 4.078 1.00 93.62 100 GLY A O 1
ATOM 798 N N . VAL A 1 101 ? 10.676 8.850 5.603 1.00 92.88 101 VAL A N 1
ATOM 799 C CA . VAL A 1 101 ? 10.798 7.476 5.091 1.00 92.88 101 VAL A CA 1
ATOM 800 C C . VAL A 1 101 ? 10.286 7.381 3.652 1.00 92.88 101 VAL A C 1
ATOM 802 O O . VAL A 1 101 ? 10.970 6.811 2.803 1.00 92.88 101 VAL A O 1
ATOM 805 N N . LEU A 1 102 ? 9.131 7.977 3.340 1.00 91.75 102 LEU A N 1
ATOM 806 C CA . LEU A 1 102 ? 8.574 7.976 1.983 1.00 91.75 102 LEU A CA 1
ATOM 807 C C . LEU A 1 102 ? 9.488 8.695 0.984 1.00 91.75 102 LEU A C 1
ATOM 809 O O . LEU A 1 102 ? 9.695 8.202 -0.128 1.00 91.75 102 LEU A O 1
ATOM 813 N N . VAL A 1 103 ? 10.060 9.836 1.373 1.00 92.38 103 VAL A N 1
ATOM 814 C CA . VAL A 1 103 ? 11.007 10.587 0.542 1.00 92.38 103 VAL A CA 1
ATOM 815 C C . VAL A 1 103 ? 12.280 9.777 0.322 1.00 92.38 103 VAL A C 1
ATOM 817 O O . VAL A 1 103 ? 12.680 9.600 -0.823 1.00 92.38 103 VAL A O 1
ATOM 820 N N . LEU A 1 104 ? 12.878 9.216 1.376 1.00 90.38 104 LEU A N 1
ATOM 821 C CA . LEU A 1 104 ? 14.077 8.380 1.267 1.00 90.38 104 LEU A CA 1
ATOM 822 C C . LEU A 1 104 ? 13.837 7.148 0.381 1.00 90.38 104 LEU A C 1
ATOM 824 O O . LEU A 1 104 ? 14.679 6.821 -0.455 1.00 90.38 104 LEU A O 1
ATOM 828 N N . MET A 1 105 ? 12.668 6.509 0.494 1.00 88.19 105 MET A N 1
ATOM 829 C CA . MET A 1 105 ? 12.287 5.391 -0.376 1.00 88.19 105 MET A CA 1
ATOM 830 C C . MET A 1 105 ? 12.184 5.799 -1.852 1.00 88.19 105 MET A C 1
ATOM 832 O O . MET A 1 105 ? 12.592 5.031 -2.723 1.00 88.19 105 MET A O 1
ATOM 836 N N . ASN A 1 106 ? 11.657 6.990 -2.153 1.00 86.75 106 ASN A N 1
ATOM 837 C CA . ASN A 1 106 ? 11.520 7.464 -3.534 1.00 86.75 106 ASN A CA 1
ATOM 838 C C . ASN A 1 106 ? 12.840 8.001 -4.111 1.00 86.75 106 ASN A C 1
ATOM 840 O O . ASN A 1 106 ? 13.148 7.732 -5.274 1.00 86.75 106 ASN A O 1
ATOM 844 N N . LEU A 1 107 ? 13.642 8.702 -3.304 1.00 88.56 107 LEU A N 1
ATOM 845 C CA . LEU A 1 107 ? 14.968 9.202 -3.685 1.00 88.56 107 LEU A CA 1
ATOM 846 C C . LEU A 1 107 ? 15.974 8.077 -3.936 1.00 88.56 107 LEU A C 1
ATOM 848 O O . LEU A 1 107 ? 16.890 8.259 -4.732 1.00 88.56 107 LEU A O 1
ATOM 852 N N . GLY A 1 108 ? 15.761 6.893 -3.351 1.00 85.06 108 GLY A N 1
ATOM 853 C CA . GLY A 1 108 ? 16.518 5.677 -3.664 1.00 85.06 108 GLY A CA 1
ATOM 854 C C . GLY A 1 108 ? 16.424 5.223 -5.129 1.00 85.06 108 GLY A C 1
ATOM 855 O O . GLY A 1 108 ? 17.002 4.204 -5.493 1.00 85.06 108 GLY A O 1
ATOM 856 N N . GLY A 1 109 ? 15.689 5.944 -5.984 1.00 83.00 109 GLY A N 1
ATOM 857 C CA . GLY A 1 109 ? 15.732 5.759 -7.431 1.00 83.00 109 GLY A CA 1
ATOM 858 C C . GLY A 1 109 ? 15.019 4.500 -7.912 1.00 83.00 109 GLY A C 1
ATOM 859 O O . GLY A 1 109 ? 15.149 4.140 -9.079 1.00 83.00 109 GLY A O 1
ATOM 860 N N . ILE A 1 110 ? 14.227 3.846 -7.0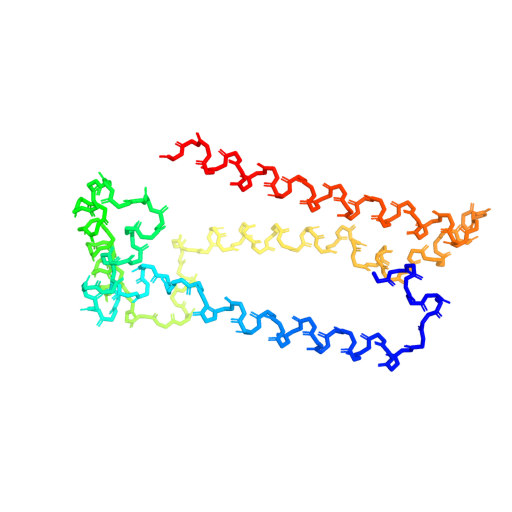53 1.00 82.00 110 ILE A N 1
ATOM 861 C CA . ILE A 1 110 ? 13.487 2.624 -7.396 1.00 82.00 110 ILE A CA 1
ATOM 862 C C . ILE A 1 110 ? 12.611 2.834 -8.642 1.00 82.00 110 ILE A C 1
ATOM 864 O O . ILE A 1 110 ? 12.552 1.967 -9.513 1.00 82.00 110 ILE A O 1
ATOM 868 N N . ASN A 1 111 ? 11.996 4.013 -8.776 1.00 83.06 111 ASN A N 1
ATOM 869 C CA . ASN A 1 111 ? 11.165 4.371 -9.926 1.00 83.06 111 ASN A CA 1
ATOM 870 C C . ASN A 1 111 ? 12.009 4.579 -11.191 1.00 83.06 111 ASN A C 1
ATOM 872 O O . ASN A 1 111 ? 11.663 4.061 -12.250 1.00 83.06 111 ASN A O 1
ATOM 876 N N . ALA A 1 112 ? 13.149 5.270 -11.081 1.00 83.56 112 ALA A N 1
ATOM 877 C CA . ALA A 1 112 ? 14.068 5.469 -12.201 1.00 83.56 112 ALA A CA 1
ATOM 878 C C . AL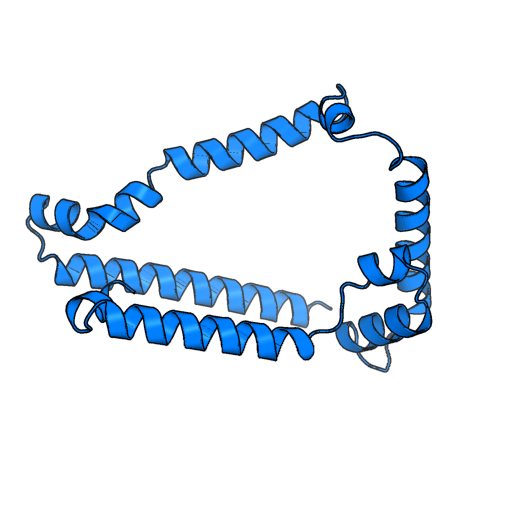A A 1 112 ? 14.624 4.131 -12.710 1.00 83.56 112 ALA A C 1
ATOM 880 O O . ALA A 1 112 ? 14.599 3.876 -13.910 1.00 83.56 112 ALA A O 1
ATOM 881 N N . LEU A 1 113 ? 15.029 3.240 -11.800 1.00 82.31 113 LEU A N 1
ATOM 882 C CA . LEU A 1 113 ? 15.448 1.883 -12.141 1.00 82.31 113 LEU A CA 1
ATOM 883 C C . LEU A 1 113 ? 14.314 1.108 -12.819 1.00 82.31 113 LEU A C 1
ATOM 885 O O . LEU A 1 113 ? 14.535 0.448 -13.823 1.00 82.31 113 LEU A O 1
ATOM 889 N N . THR A 1 114 ? 13.088 1.210 -12.312 1.00 79.25 114 THR A N 1
ATOM 890 C CA . THR A 1 114 ? 11.924 0.509 -12.870 1.00 79.25 114 THR A CA 1
ATOM 891 C C . THR A 1 114 ? 11.644 0.943 -14.315 1.00 79.25 114 THR A C 1
ATOM 893 O O . THR A 1 114 ? 11.460 0.083 -15.174 1.00 79.25 114 THR A O 1
ATOM 896 N N . TYR A 1 115 ? 11.679 2.245 -14.616 1.00 80.75 115 TYR A N 1
ATOM 897 C CA . TYR A 1 115 ? 11.381 2.765 -15.957 1.00 80.75 115 TYR A CA 1
ATOM 898 C C . TYR A 1 115 ? 12.553 2.674 -16.940 1.00 80.75 115 TYR A C 1
ATOM 900 O O . TYR A 1 115 ? 12.346 2.344 -18.105 1.00 80.75 115 TYR A O 1
ATOM 908 N N . TYR A 1 116 ? 13.780 2.931 -16.481 1.00 82.62 116 TYR A N 1
ATOM 909 C CA . TYR A 1 116 ? 14.971 3.003 -17.335 1.00 82.62 116 TYR A CA 1
ATOM 910 C C . TYR A 1 116 ? 15.878 1.777 -17.239 1.00 82.62 116 TYR A C 1
ATOM 912 O O . TYR A 1 116 ? 16.948 1.764 -17.842 1.00 82.62 116 TYR A O 1
ATOM 920 N N . SER A 1 117 ? 15.455 0.728 -16.531 1.00 81.44 117 SER A N 1
ATOM 921 C CA . SER A 1 117 ? 16.197 -0.533 -16.399 1.00 81.44 117 SER A CA 1
ATOM 922 C C . SER A 1 117 ? 16.755 -1.044 -17.721 1.00 81.44 117 SER A C 1
ATOM 924 O O . SER A 1 117 ? 17.943 -1.337 -17.801 1.00 81.44 117 SER A O 1
ATOM 926 N N . GLY A 1 118 ? 15.926 -1.109 -18.767 1.00 78.31 118 GLY A N 1
ATOM 927 C CA . GLY A 1 118 ? 16.357 -1.570 -20.087 1.00 78.31 118 GLY A CA 1
ATOM 928 C C . GLY A 1 118 ? 17.530 -0.758 -20.646 1.00 78.31 118 GLY A C 1
ATOM 929 O O . GLY A 1 118 ? 18.505 -1.340 -21.110 1.00 78.31 118 GLY A O 1
ATOM 930 N N . ALA A 1 119 ? 17.480 0.574 -20.538 1.00 82.06 119 ALA A N 1
ATOM 931 C CA . ALA A 1 119 ? 18.562 1.452 -20.983 1.00 82.06 119 ALA A CA 1
ATOM 932 C C . ALA A 1 119 ? 19.824 1.294 -20.118 1.00 82.06 119 ALA A C 1
ATOM 934 O O . ALA A 1 119 ? 20.920 1.186 -20.658 1.00 82.06 119 ALA A O 1
ATOM 935 N N . ILE A 1 120 ? 19.669 1.203 -18.793 1.00 84.12 120 ILE A N 1
ATOM 936 C CA . ILE A 1 120 ? 20.779 1.015 -17.844 1.00 84.12 120 ILE A CA 1
ATOM 937 C C . ILE A 1 120 ? 21.526 -0.294 -18.130 1.00 84.12 120 ILE A C 1
ATOM 939 O O . ILE A 1 120 ? 22.754 -0.300 -18.194 1.00 84.12 120 ILE A O 1
ATOM 943 N N . PHE A 1 121 ? 20.804 -1.399 -18.339 1.00 82.50 121 PHE A N 1
ATOM 944 C CA . PHE A 1 121 ? 21.423 -2.694 -18.627 1.00 82.50 121 PHE A CA 1
ATOM 945 C C . PHE A 1 121 ? 22.121 -2.720 -19.988 1.00 82.50 121 PHE A C 1
ATOM 947 O O . PHE A 1 121 ? 23.225 -3.256 -20.081 1.00 82.50 121 PHE A O 1
ATOM 954 N N . VAL A 1 122 ? 21.537 -2.085 -21.011 1.00 83.62 122 VAL A N 1
ATOM 955 C CA . VAL A 1 122 ? 22.181 -1.938 -22.326 1.00 83.62 122 VAL A CA 1
ATOM 956 C C . VAL A 1 122 ? 23.464 -1.112 -22.219 1.00 83.62 122 VAL A C 1
ATOM 958 O O . VAL A 1 122 ? 24.494 -1.526 -22.745 1.00 83.62 122 VAL A O 1
ATOM 961 N N . SER A 1 123 ? 23.447 0.007 -21.487 1.00 84.81 123 SER A N 1
ATOM 962 C CA . SER A 1 123 ? 24.650 0.810 -21.224 1.00 84.81 123 SER A CA 1
ATOM 963 C C . SER A 1 123 ? 25.714 0.057 -20.418 1.00 84.81 123 SER A C 1
ATOM 965 O O . SER A 1 123 ? 26.898 0.342 -20.569 1.00 84.81 123 SER A O 1
ATOM 967 N N . ALA A 1 124 ? 25.322 -0.924 -19.602 1.00 83.62 124 ALA A N 1
ATOM 968 C CA . ALA A 1 124 ? 26.235 -1.798 -18.866 1.00 83.62 124 ALA A CA 1
ATOM 969 C C . ALA A 1 124 ? 26.800 -2.964 -19.709 1.00 83.62 124 ALA A C 1
ATOM 971 O O . ALA A 1 124 ? 27.543 -3.791 -19.183 1.00 83.62 124 ALA A O 1
ATOM 972 N N . GLY A 1 125 ? 26.449 -3.059 -20.999 1.00 83.00 125 GLY A N 1
ATOM 973 C CA . GLY A 1 125 ? 26.906 -4.123 -21.901 1.00 83.00 125 GLY A CA 1
ATOM 974 C C . GLY A 1 125 ? 26.118 -5.434 -21.794 1.00 83.00 125 GLY A C 1
ATOM 975 O O . GLY A 1 125 ? 26.524 -6.442 -22.370 1.00 83.00 125 GLY A O 1
ATOM 976 N N . VAL A 1 126 ? 24.989 -5.442 -21.078 1.00 79.44 126 VAL A N 1
ATOM 977 C CA . VAL A 1 126 ? 24.117 -6.613 -20.909 1.00 79.44 126 VAL A CA 1
ATOM 978 C C . VAL A 1 126 ? 22.894 -6.486 -21.819 1.00 79.44 126 VAL A C 1
ATOM 980 O O . VAL A 1 126 ? 22.320 -5.410 -21.980 1.00 79.44 126 VAL A O 1
ATOM 983 N N . SER A 1 127 ? 22.451 -7.599 -22.412 1.00 79.31 127 SER A N 1
ATOM 984 C CA . SER A 1 127 ? 21.217 -7.613 -23.206 1.00 79.31 127 SER A CA 1
ATOM 985 C C . SER A 1 127 ? 20.016 -7.169 -22.363 1.00 79.31 127 SER A C 1
ATOM 987 O O . SER A 1 127 ? 19.773 -7.713 -21.281 1.00 79.31 127 SER A O 1
ATOM 989 N N . SER A 1 128 ? 19.230 -6.225 -22.893 1.00 74.50 128 SER A N 1
ATOM 990 C CA . SER A 1 128 ? 18.011 -5.689 -22.262 1.00 74.50 128 SER A CA 1
ATOM 991 C C . SER A 1 128 ? 17.088 -6.799 -21.742 1.00 74.50 128 SER A C 1
ATOM 993 O O . SER A 1 128 ? 16.562 -6.717 -20.634 1.00 74.50 128 SER A O 1
ATOM 995 N N . MET A 1 129 ? 16.970 -7.905 -22.487 1.00 71.12 129 MET A N 1
ATOM 996 C CA . MET A 1 129 ? 16.118 -9.036 -22.115 1.00 71.12 129 MET A CA 1
ATOM 997 C C . MET A 1 129 ? 16.558 -9.708 -20.805 1.00 71.12 129 MET A C 1
ATOM 999 O O . MET A 1 129 ? 15.721 -10.033 -19.966 1.00 71.12 129 MET A O 1
ATOM 1003 N N . VAL A 1 130 ? 17.867 -9.877 -20.591 1.00 73.94 130 VAL A N 1
ATOM 1004 C CA . VAL A 1 130 ? 18.411 -10.498 -19.371 1.00 73.94 130 VAL A CA 1
ATOM 1005 C C . VAL A 1 130 ? 18.159 -9.597 -18.160 1.00 73.94 130 VAL A C 1
ATOM 1007 O O . VAL A 1 130 ? 17.734 -10.081 -17.111 1.00 73.94 130 VAL A O 1
ATOM 1010 N N . GLY A 1 131 ? 18.330 -8.282 -18.325 1.00 73.69 131 GLY A N 1
ATOM 1011 C CA . GLY A 1 131 ? 18.023 -7.290 -17.291 1.00 73.69 131 GLY A CA 1
ATOM 1012 C C . GLY A 1 131 ? 16.537 -7.226 -16.915 1.00 73.69 131 GLY A C 1
ATOM 1013 O O . GLY A 1 131 ? 16.180 -7.096 -15.746 1.00 73.69 131 GLY A O 1
ATOM 1014 N N . LEU A 1 132 ? 15.639 -7.376 -17.890 1.00 75.81 132 LEU A N 1
ATOM 1015 C CA . LEU A 1 132 ? 14.196 -7.406 -17.630 1.00 75.81 132 LEU A CA 1
ATOM 1016 C C . LEU A 1 132 ? 13.760 -8.701 -16.923 1.00 75.81 132 LEU A C 1
ATOM 1018 O O . LEU A 1 132 ? 12.864 -8.660 -16.076 1.00 75.81 132 LEU A O 1
ATOM 1022 N N . ILE A 1 133 ? 14.397 -9.838 -17.228 1.00 77.06 133 ILE A N 1
ATOM 1023 C CA . ILE A 1 133 ? 14.128 -11.125 -16.565 1.00 77.06 133 ILE A CA 1
ATOM 1024 C C . ILE A 1 133 ? 14.569 -11.091 -15.096 1.00 77.06 133 ILE A C 1
ATOM 1026 O O . ILE A 1 133 ? 13.803 -11.511 -14.227 1.00 77.06 133 ILE A O 1
ATOM 1030 N N . THR A 1 134 ? 15.760 -10.566 -14.789 1.00 75.19 134 THR A N 1
ATOM 1031 C CA . THR A 1 134 ? 16.232 -10.460 -13.396 1.00 75.19 134 THR A CA 1
ATOM 1032 C C . THR A 1 134 ? 15.319 -9.557 -12.572 1.00 75.19 134 THR A C 1
ATOM 1034 O O . THR A 1 134 ? 14.932 -9.918 -11.460 1.00 75.19 134 THR A O 1
ATOM 1037 N N . LEU A 1 135 ? 14.865 -8.437 -13.138 1.00 78.94 135 LEU A N 1
ATOM 1038 C CA . LEU A 1 135 ? 13.873 -7.585 -12.486 1.00 78.94 135 LEU A CA 1
ATOM 1039 C C . LEU A 1 135 ? 12.544 -8.306 -12.270 1.00 78.94 135 LEU A C 1
ATOM 1041 O O . LEU A 1 135 ? 12.007 -8.251 -11.164 1.00 78.94 135 LEU A O 1
ATOM 1045 N N . ALA A 1 136 ? 12.031 -9.029 -13.267 1.00 78.56 136 ALA A N 1
ATOM 1046 C CA . ALA A 1 136 ? 10.816 -9.825 -13.104 1.00 78.56 136 ALA A CA 1
ATOM 1047 C C . ALA A 1 136 ? 10.950 -10.846 -11.957 1.00 78.56 136 ALA A C 1
ATOM 1049 O O . ALA A 1 136 ? 10.037 -10.958 -11.138 1.00 78.56 136 ALA A O 1
ATOM 1050 N N . ALA A 1 137 ? 12.103 -11.509 -11.832 1.00 82.12 137 ALA A N 1
ATOM 1051 C CA . ALA A 1 137 ? 12.382 -12.435 -10.736 1.00 82.12 137 ALA A CA 1
ATOM 1052 C C . ALA A 1 137 ? 12.346 -11.743 -9.360 1.00 82.12 137 ALA A C 1
ATOM 1054 O O . ALA A 1 137 ? 11.707 -12.248 -8.435 1.00 82.12 137 ALA A O 1
ATOM 1055 N N . THR A 1 138 ? 12.947 -10.553 -9.225 1.00 80.69 138 THR A N 1
ATOM 1056 C CA . THR A 1 138 ? 12.897 -9.804 -7.952 1.00 80.69 138 THR A CA 1
ATOM 1057 C C . THR A 1 138 ? 11.474 -9.404 -7.554 1.00 80.69 138 THR A C 1
ATOM 1059 O O . THR A 1 138 ? 11.151 -9.390 -6.367 1.00 80.69 138 THR A O 1
ATOM 1062 N N . GLN A 1 139 ? 10.599 -9.113 -8.524 1.00 80.88 139 GLN A N 1
ATOM 1063 C CA . GLN A 1 139 ? 9.201 -8.772 -8.243 1.00 80.88 139 GLN A CA 1
ATOM 1064 C C . GLN A 1 139 ? 8.407 -9.997 -7.778 1.00 80.88 139 GLN A C 1
ATOM 1066 O O . GLN A 1 139 ? 7.632 -9.898 -6.829 1.00 80.88 139 GLN A O 1
ATOM 1071 N N . ILE A 1 140 ? 8.638 -11.164 -8.388 1.00 84.31 140 ILE A N 1
ATOM 1072 C CA . ILE A 1 140 ? 8.010 -12.424 -7.965 1.00 84.31 140 ILE A CA 1
ATOM 1073 C C . ILE A 1 140 ? 8.419 -12.772 -6.529 1.00 84.31 140 ILE A C 1
ATOM 1075 O O . ILE A 1 140 ? 7.562 -13.119 -5.716 1.00 84.31 140 ILE A O 1
ATOM 1079 N N . LEU A 1 141 ? 9.701 -12.607 -6.183 1.00 86.69 141 LEU A N 1
ATOM 1080 C CA . LEU A 1 141 ? 10.190 -12.856 -4.826 1.00 86.69 141 LEU A CA 1
ATOM 1081 C C . LEU A 1 141 ? 9.483 -11.971 -3.786 1.00 86.69 141 LEU A C 1
ATOM 1083 O O . LEU A 1 141 ? 9.072 -12.467 -2.738 1.00 86.69 141 LEU A O 1
ATOM 1087 N N . LYS A 1 142 ? 9.272 -10.683 -4.092 1.00 83.75 142 LYS A N 1
ATOM 1088 C CA . LYS A 1 142 ? 8.536 -9.758 -3.212 1.00 83.75 142 LYS A CA 1
ATOM 1089 C C . LYS A 1 142 ? 7.089 -10.198 -2.983 1.00 83.75 142 LYS A C 1
ATOM 1091 O O . LYS A 1 142 ? 6.603 -10.147 -1.854 1.00 83.75 142 LYS A O 1
ATOM 1096 N N . VAL A 1 143 ? 6.398 -10.642 -4.035 1.00 85.69 143 VAL A N 1
ATOM 1097 C CA . VAL A 1 143 ? 5.019 -11.149 -3.923 1.00 85.69 143 VAL A CA 1
ATOM 1098 C C . VAL A 1 143 ? 4.980 -12.403 -3.054 1.00 85.69 143 VAL A C 1
ATOM 1100 O O . VAL A 1 143 ? 4.132 -12.504 -2.168 1.00 85.69 143 VAL A O 1
ATOM 1103 N N . LEU A 1 144 ? 5.928 -13.321 -3.246 1.00 87.75 144 LEU A N 1
ATOM 1104 C CA . LEU A 1 144 ? 6.017 -14.544 -2.452 1.00 87.75 144 LEU A CA 1
ATOM 1105 C C . LEU A 1 144 ? 6.214 -14.238 -0.962 1.00 87.75 144 LEU A C 1
ATOM 1107 O O . LEU A 1 144 ? 5.478 -14.764 -0.130 1.00 87.75 144 LEU A O 1
ATOM 1111 N N . GLN A 1 145 ? 7.139 -13.334 -0.629 1.00 85.81 145 GLN A N 1
ATOM 1112 C CA . GLN A 1 145 ? 7.362 -12.886 0.749 1.00 85.81 145 GLN A CA 1
ATOM 1113 C C . GLN A 1 145 ? 6.093 -12.281 1.362 1.00 85.81 145 GLN A C 1
ATOM 1115 O O . GLN A 1 145 ? 5.758 -12.557 2.514 1.00 85.81 145 GLN A O 1
ATOM 1120 N N . ARG A 1 146 ? 5.344 -11.487 0.585 1.00 84.44 146 ARG A N 1
ATOM 1121 C CA . ARG A 1 146 ? 4.090 -10.890 1.052 1.00 84.44 146 ARG A CA 1
ATOM 1122 C C . ARG A 1 146 ? 3.026 -11.951 1.323 1.00 84.44 146 ARG A C 1
ATOM 1124 O O . ARG A 1 146 ? 2.391 -11.901 2.373 1.00 84.44 146 ARG A O 1
ATOM 1131 N N . ILE A 1 147 ? 2.862 -12.929 0.438 1.00 83.19 147 ILE A N 1
ATOM 1132 C CA . ILE A 1 147 ? 1.930 -14.046 0.647 1.00 83.19 147 ILE A CA 1
ATOM 1133 C C . ILE A 1 147 ? 2.332 -14.839 1.893 1.00 83.19 147 ILE A C 1
ATOM 1135 O O . ILE A 1 147 ? 1.485 -15.095 2.744 1.00 83.19 147 ILE A O 1
ATOM 1139 N N . GLN A 1 148 ? 3.618 -15.154 2.057 1.00 81.75 148 GLN A N 1
ATOM 1140 C CA . GLN A 1 148 ? 4.120 -15.844 3.247 1.00 81.75 148 GLN A CA 1
ATOM 1141 C C . GLN A 1 148 ? 3.841 -15.059 4.531 1.00 81.75 148 GLN A C 1
ATOM 1143 O O . GLN A 1 148 ? 3.389 -15.651 5.505 1.00 81.75 148 GLN A O 1
ATOM 1148 N N . SER A 1 149 ? 4.024 -13.734 4.535 1.00 77.50 149 SER A N 1
ATOM 1149 C CA . SER A 1 149 ? 3.683 -12.909 5.703 1.00 77.50 149 SER A CA 1
ATOM 1150 C C . SER A 1 149 ? 2.186 -12.927 6.034 1.00 77.50 149 SER A C 1
ATOM 1152 O O . SER A 1 149 ? 1.823 -12.925 7.206 1.00 77.50 149 SER A O 1
ATOM 1154 N N . LEU A 1 150 ? 1.314 -13.007 5.021 1.00 74.94 150 LEU A N 1
ATOM 1155 C CA . LEU A 1 150 ? -0.136 -13.092 5.216 1.00 74.94 150 LEU A CA 1
ATOM 1156 C C . LEU A 1 150 ? -0.546 -14.461 5.771 1.00 74.94 150 LEU A C 1
ATOM 1158 O O . LEU A 1 150 ? -1.384 -14.531 6.664 1.00 74.94 150 LEU A O 1
ATOM 1162 N N . GLN A 1 151 ? 0.072 -15.543 5.289 1.00 73.38 151 GLN A N 1
ATOM 1163 C CA . GLN A 1 151 ? -0.155 -16.893 5.815 1.00 73.38 151 GLN A CA 1
ATOM 1164 C C . GLN A 1 151 ? 0.397 -17.040 7.243 1.00 73.38 151 GLN A C 1
ATOM 1166 O O . GLN A 1 151 ? -0.273 -17.596 8.106 1.00 73.38 151 GLN A O 1
ATOM 1171 N N . ALA A 1 152 ? 1.577 -16.480 7.525 1.00 70.75 152 ALA A N 1
ATOM 1172 C CA . ALA A 1 152 ? 2.168 -16.472 8.863 1.00 70.75 152 ALA A CA 1
ATOM 1173 C C . ALA A 1 152 ? 1.360 -15.630 9.865 1.00 70.75 152 ALA A C 1
ATOM 1175 O O . ALA A 1 152 ? 1.324 -15.964 11.046 1.00 70.75 152 ALA A O 1
ATOM 1176 N N . GLY A 1 153 ? 0.701 -14.562 9.400 1.00 60.03 153 GLY A N 1
ATOM 1177 C CA . GLY A 1 153 ? -0.254 -13.792 10.197 1.00 60.03 153 GLY A CA 1
ATOM 1178 C C . GLY A 1 153 ? -1.518 -14.588 10.525 1.00 60.03 153 GLY A C 1
ATOM 1179 O O . GLY A 1 153 ? -1.954 -14.577 11.669 1.00 60.03 153 GLY A O 1
ATOM 1180 N N . LYS A 1 154 ? -2.055 -15.345 9.556 1.00 56.28 154 LYS A N 1
ATOM 1181 C CA . LYS A 1 154 ? -3.215 -16.227 9.772 1.00 56.28 154 LYS A CA 1
ATOM 1182 C C . LYS A 1 154 ? -2.919 -17.443 10.655 1.00 56.28 154 LYS A C 1
ATOM 1184 O O . LYS A 1 154 ? -3.828 -17.926 11.301 1.00 56.28 154 LYS A O 1
ATOM 1189 N N . ALA A 1 155 ? -1.681 -17.942 10.686 1.00 54.09 155 ALA A N 1
ATOM 1190 C CA . ALA A 1 155 ? -1.295 -19.093 11.511 1.00 54.09 155 ALA A CA 1
ATOM 1191 C C . ALA A 1 155 ? -1.025 -18.748 12.991 1.00 54.09 155 ALA A C 1
ATOM 1193 O O . ALA A 1 155 ? -0.812 -19.650 13.797 1.00 54.09 155 ALA A O 1
ATOM 1194 N N . LYS A 1 156 ? -0.960 -17.454 13.335 1.00 47.72 156 LYS A N 1
ATOM 1195 C CA . LYS A 1 156 ? -0.745 -16.956 14.705 1.00 47.72 156 LYS A CA 1
ATOM 1196 C C . LYS A 1 156 ? -2.013 -16.398 15.364 1.00 47.72 156 LYS A C 1
ATOM 1198 O O . LYS A 1 156 ? -1.948 -16.074 16.547 1.00 47.72 156 LYS A O 1
ATOM 1203 N N . ALA A 1 157 ? -3.094 -16.245 14.602 1.00 46.59 157 ALA A N 1
ATOM 1204 C CA . ALA A 1 157 ? -4.425 -15.875 15.081 1.00 46.59 157 ALA A CA 1
ATOM 1205 C C . ALA A 1 157 ? -5.263 -17.144 15.264 1.00 46.59 157 ALA A C 1
ATOM 1207 O O . ALA A 1 157 ? -6.082 -17.154 16.204 1.00 46.59 157 ALA A O 1
#